Protein AF-A0AAE0VS52-F1 (afdb_monomer_lite)

Structure (mmCIF, N/CA/C/O backbone):
data_AF-A0AAE0VS52-F1
#
_entry.id   AF-A0AAE0VS52-F1
#
loop_
_atom_site.group_PDB
_atom_site.id
_atom_site.type_symbol
_atom_site.label_atom_id
_atom_site.label_alt_id
_atom_site.label_comp_id
_atom_site.label_asym_id
_atom_site.label_entity_id
_atom_site.label_seq_id
_atom_site.pdbx_PDB_ins_code
_atom_site.Cartn_x
_atom_site.Cartn_y
_atom_site.Cartn_z
_atom_site.occupancy
_atom_site.B_iso_or_equiv
_atom_site.auth_seq_id
_atom_site.auth_comp_id
_atom_site.auth_asym_id
_atom_site.auth_atom_id
_atom_site.pdbx_PDB_model_num
ATOM 1 N N . MET A 1 1 ? 17.403 9.123 -10.911 1.00 61.28 1 MET A N 1
ATOM 2 C CA . MET A 1 1 ? 16.990 9.082 -12.331 1.00 61.28 1 MET A CA 1
ATOM 3 C C . MET A 1 1 ? 15.484 9.006 -12.323 1.00 61.28 1 MET A C 1
ATOM 5 O O . MET A 1 1 ? 14.969 8.174 -11.584 1.00 61.28 1 MET A O 1
ATOM 9 N N . ASP A 1 2 ? 14.822 9.859 -13.100 1.00 77.62 2 ASP A N 1
ATOM 10 C CA . ASP A 1 2 ? 13.367 10.004 -13.049 1.00 77.62 2 ASP A CA 1
ATOM 11 C C . ASP A 1 2 ? 12.767 9.416 -14.317 1.00 77.62 2 ASP A C 1
ATOM 13 O O . ASP A 1 2 ? 13.108 9.838 -15.426 1.00 77.62 2 ASP A O 1
ATOM 17 N N . THR A 1 3 ? 11.872 8.446 -14.164 1.00 85.81 3 THR A N 1
ATOM 18 C CA . THR A 1 3 ? 11.283 7.728 -15.301 1.00 85.81 3 THR A CA 1
ATOM 19 C C . THR A 1 3 ? 9.762 7.852 -15.281 1.00 85.81 3 THR A C 1
ATOM 21 O O . THR A 1 3 ? 9.131 7.729 -14.231 1.00 85.81 3 THR A O 1
ATOM 24 N N . LYS A 1 4 ? 9.147 8.126 -16.438 1.00 89.38 4 LYS A N 1
ATOM 25 C CA . LYS A 1 4 ? 7.696 8.345 -16.561 1.00 89.38 4 LYS A CA 1
ATOM 26 C C . LYS A 1 4 ? 7.101 7.470 -17.659 1.00 89.38 4 LYS A C 1
ATOM 28 O O . LYS A 1 4 ? 7.585 7.488 -18.786 1.00 89.38 4 LYS A O 1
ATOM 33 N N . PHE A 1 5 ? 6.010 6.781 -17.338 1.00 88.38 5 PHE A N 1
ATOM 34 C CA . PHE A 1 5 ? 5.268 5.910 -18.248 1.00 88.38 5 PHE A CA 1
ATOM 35 C C . PHE A 1 5 ? 3.807 6.343 -18.325 1.00 88.38 5 PHE A C 1
ATOM 37 O O . PHE A 1 5 ? 3.162 6.588 -17.302 1.00 88.38 5 PHE A O 1
ATOM 44 N N . THR A 1 6 ? 3.272 6.469 -19.539 1.00 91.44 6 THR A N 1
ATOM 45 C CA . THR A 1 6 ? 1.897 6.925 -19.781 1.00 91.44 6 THR A CA 1
ATOM 46 C C . THR A 1 6 ? 1.250 6.085 -20.871 1.00 91.44 6 THR A C 1
ATOM 48 O O . THR A 1 6 ? 1.833 5.937 -21.941 1.00 91.44 6 THR A O 1
ATOM 51 N N . ASN A 1 7 ? 0.051 5.558 -20.602 1.00 90.94 7 ASN A N 1
ATOM 52 C CA . ASN A 1 7 ? -0.720 4.718 -21.532 1.00 90.94 7 ASN A CA 1
ATOM 53 C C . ASN A 1 7 ? 0.056 3.481 -22.027 1.00 90.94 7 ASN A C 1
ATOM 55 O O . ASN A 1 7 ? -0.065 3.073 -23.182 1.00 90.94 7 ASN A O 1
ATOM 59 N N . VAL A 1 8 ? 0.880 2.897 -21.155 1.00 87.19 8 VAL A N 1
ATOM 60 C CA . VAL A 1 8 ? 1.628 1.672 -21.453 1.00 87.19 8 VAL A CA 1
ATOM 61 C C . VAL A 1 8 ? 0.766 0.476 -21.040 1.00 87.19 8 VAL A C 1
ATOM 63 O O . VAL A 1 8 ? 0.306 0.458 -19.904 1.00 87.19 8 VAL A O 1
ATOM 66 N N . PRO A 1 9 ? 0.531 -0.525 -21.906 1.00 81.69 9 PRO A N 1
ATOM 67 C CA . PRO A 1 9 ? -0.365 -1.639 -21.586 1.00 81.69 9 PRO A CA 1
ATOM 68 C C . PRO A 1 9 ? 0.176 -2.536 -20.464 1.00 81.69 9 PRO A C 1
ATOM 70 O O . PRO A 1 9 ? -0.589 -3.031 -19.640 1.00 81.69 9 PRO A O 1
ATOM 73 N N . PHE A 1 10 ? 1.494 -2.724 -20.437 1.00 83.12 10 PHE A N 1
ATOM 74 C CA . PHE A 1 10 ? 2.207 -3.543 -19.468 1.00 83.12 10 PHE A CA 1
ATOM 75 C C . PHE A 1 10 ? 3.602 -2.970 -19.249 1.00 83.12 10 PHE A C 1
ATOM 77 O O . PHE A 1 10 ? 4.268 -2.594 -20.217 1.00 83.12 10 PHE A O 1
ATOM 84 N N . TYR A 1 11 ? 4.078 -2.963 -18.008 1.00 80.94 11 TYR A N 1
ATOM 85 C CA . TYR A 1 11 ? 5.479 -2.674 -17.739 1.00 80.94 11 TYR A CA 1
ATOM 86 C C . TYR A 1 11 ? 6.004 -3.477 -16.545 1.00 80.94 11 TYR A C 1
ATOM 88 O O . TYR A 1 11 ? 5.305 -3.672 -15.553 1.00 80.94 11 TYR A O 1
ATOM 96 N N . GLN A 1 12 ? 7.257 -3.916 -16.640 1.00 82.00 12 GLN A N 1
ATOM 97 C CA . GLN A 1 12 ? 7.953 -4.657 -15.595 1.00 82.00 12 GLN A CA 1
ATOM 98 C C . GLN A 1 12 ? 9.314 -4.021 -15.324 1.00 82.00 12 GLN A C 1
ATOM 100 O O . GLN A 1 12 ? 10.014 -3.630 -16.259 1.00 82.00 12 GLN A O 1
ATOM 105 N N . ILE A 1 13 ? 9.700 -3.949 -14.051 1.00 76.19 13 ILE A N 1
ATOM 106 C CA . ILE A 1 13 ? 11.027 -3.487 -13.637 1.00 76.19 13 ILE A CA 1
ATOM 107 C C . ILE A 1 13 ? 11.677 -4.465 -12.653 1.00 76.19 13 ILE A C 1
ATOM 109 O O . ILE A 1 13 ? 11.036 -4.927 -11.713 1.00 76.19 13 ILE A O 1
ATOM 113 N N . ASP A 1 14 ? 12.961 -4.753 -12.877 1.00 79.44 14 ASP A N 1
ATOM 114 C CA . ASP A 1 14 ? 13.903 -5.261 -11.866 1.00 79.44 14 ASP A CA 1
ATOM 115 C C . ASP A 1 14 ? 14.859 -4.103 -11.587 1.00 79.44 14 ASP A C 1
ATOM 117 O O . ASP A 1 14 ? 15.695 -3.765 -12.434 1.00 79.44 14 ASP A O 1
ATOM 121 N N . ASN A 1 15 ? 14.669 -3.422 -10.456 1.00 70.44 15 ASN A N 1
ATOM 122 C CA . ASN A 1 15 ? 15.452 -2.241 -10.136 1.00 70.44 15 ASN A CA 1
ATOM 123 C C . ASN A 1 15 ? 16.504 -2.519 -9.061 1.00 70.44 15 ASN A C 1
ATOM 125 O O . ASN A 1 15 ? 16.200 -2.873 -7.919 1.00 70.44 15 ASN A O 1
ATOM 129 N N . ARG A 1 16 ? 17.763 -2.267 -9.427 1.00 71.31 16 ARG A N 1
ATOM 130 C CA . ARG A 1 16 ? 18.938 -2.410 -8.556 1.00 71.31 16 ARG A CA 1
ATOM 131 C C . ARG A 1 16 ? 19.642 -1.087 -8.260 1.00 71.31 16 ARG A C 1
ATOM 133 O O . ARG A 1 16 ? 20.686 -1.095 -7.616 1.00 71.31 16 ARG A O 1
ATOM 140 N N . ALA A 1 17 ? 19.095 0.034 -8.727 1.00 69.38 17 ALA A N 1
ATOM 141 C CA . ALA A 1 17 ? 19.621 1.372 -8.487 1.00 69.38 17 ALA A CA 1
ATOM 142 C C . ALA A 1 17 ? 18.543 2.286 -7.892 1.00 69.38 17 ALA A C 1
ATOM 144 O O . ALA A 1 17 ? 17.347 2.018 -8.009 1.00 69.38 17 ALA A O 1
ATOM 145 N N . ASN A 1 18 ? 18.961 3.394 -7.278 1.00 75.94 18 ASN A N 1
ATOM 146 C CA . ASN A 1 18 ? 18.006 4.366 -6.757 1.00 75.94 18 ASN A CA 1
ATOM 147 C C . ASN A 1 18 ? 17.325 5.119 -7.910 1.00 75.94 18 ASN A C 1
ATOM 149 O O . ASN A 1 18 ? 17.992 5.771 -8.722 1.00 75.94 18 ASN A O 1
ATOM 153 N N . VAL A 1 19 ? 15.998 5.028 -7.991 1.00 77.00 19 VAL A N 1
ATOM 154 C CA . VAL A 1 19 ? 15.192 5.573 -9.096 1.00 77.00 19 VAL A CA 1
ATOM 155 C C . VAL A 1 19 ? 13.893 6.149 -8.544 1.00 77.00 19 VAL A C 1
ATOM 157 O O . VAL A 1 19 ? 13.293 5.564 -7.642 1.00 77.00 19 VAL A O 1
ATOM 160 N N . GLU A 1 20 ? 13.454 7.260 -9.137 1.00 84.19 20 GLU A N 1
ATOM 161 C CA . GLU A 1 20 ? 12.086 7.754 -9.003 1.00 84.19 20 GLU A CA 1
ATOM 162 C C . GLU A 1 20 ? 11.286 7.363 -10.253 1.00 84.19 20 GLU A C 1
ATOM 164 O O . GLU A 1 20 ? 11.720 7.600 -11.387 1.00 84.19 20 GLU A O 1
ATOM 169 N N . THR A 1 21 ? 10.113 6.754 -10.072 1.00 85.94 21 THR A N 1
ATOM 170 C CA . THR A 1 21 ? 9.284 6.304 -11.199 1.00 85.94 21 THR A CA 1
ATOM 171 C C . THR A 1 21 ? 7.830 6.747 -11.073 1.00 85.94 21 THR A C 1
ATOM 173 O O . THR A 1 21 ? 7.237 6.716 -9.998 1.00 85.94 21 THR A O 1
ATOM 176 N N . LYS A 1 22 ? 7.212 7.135 -12.193 1.00 89.06 22 LYS A N 1
ATOM 177 C CA . LYS A 1 22 ? 5.787 7.481 -12.258 1.00 89.06 22 LYS A CA 1
ATOM 178 C C . LYS A 1 22 ? 5.061 6.728 -13.370 1.00 89.06 22 LYS A C 1
ATOM 180 O O . LYS A 1 22 ? 5.461 6.800 -14.531 1.00 89.06 22 LYS A O 1
ATOM 185 N N . PHE A 1 23 ? 3.936 6.110 -13.024 1.00 86.75 23 PHE A N 1
ATOM 186 C CA . PHE A 1 23 ? 3.040 5.392 -13.931 1.00 86.75 23 PHE A CA 1
ATOM 187 C C . PHE A 1 23 ? 1.677 6.076 -14.001 1.00 86.75 23 PHE A C 1
ATOM 189 O O . PHE A 1 23 ? 1.101 6.465 -12.983 1.00 86.75 23 PHE A O 1
ATOM 196 N N . THR A 1 24 ? 1.148 6.247 -15.210 1.00 91.12 24 THR A N 1
ATOM 197 C CA . THR A 1 24 ? -0.186 6.813 -15.443 1.00 91.12 24 THR A CA 1
ATOM 198 C C . THR A 1 24 ? -0.917 6.011 -16.513 1.00 91.12 24 THR A C 1
ATOM 200 O O . THR A 1 24 ? -0.407 5.864 -17.623 1.00 91.12 24 THR A O 1
ATOM 203 N N . ASN A 1 25 ? -2.113 5.515 -16.186 1.00 88.75 25 ASN A N 1
ATOM 204 C CA . ASN A 1 25 ? -2.939 4.682 -17.070 1.00 88.75 25 ASN A CA 1
ATOM 205 C C . ASN A 1 25 ? -2.180 3.448 -17.588 1.00 88.75 25 ASN A C 1
ATOM 207 O O . ASN A 1 25 ? -2.077 3.224 -18.794 1.00 88.75 25 ASN A O 1
ATOM 211 N N . VAL A 1 26 ? -1.603 2.681 -16.666 1.00 85.25 26 VAL A N 1
ATOM 212 C CA . VAL A 1 26 ? -0.900 1.433 -16.974 1.00 85.25 26 VAL A CA 1
ATOM 213 C C . VAL A 1 26 ? -1.762 0.285 -16.446 1.00 85.25 26 VAL A C 1
ATOM 215 O O . VAL A 1 26 ? -1.870 0.143 -15.236 1.00 85.25 26 VAL A O 1
ATOM 218 N N . PRO A 1 27 ? -2.464 -0.486 -17.296 1.00 81.06 27 PRO A N 1
ATOM 219 C CA . PRO A 1 27 ? -3.395 -1.525 -16.851 1.00 81.06 27 PRO A CA 1
ATOM 220 C C . PRO A 1 27 ? -2.768 -2.557 -15.909 1.00 81.06 27 PRO A C 1
ATOM 222 O O . PRO A 1 27 ? -3.391 -2.966 -14.930 1.00 81.06 27 PRO A O 1
ATOM 225 N N . PHE A 1 28 ? -1.530 -2.947 -16.209 1.00 79.62 28 PHE A N 1
ATOM 226 C CA . PHE A 1 28 ? -0.780 -3.933 -15.451 1.00 79.62 28 PHE A CA 1
ATOM 227 C C . PHE A 1 28 ? 0.661 -3.478 -15.267 1.00 79.62 28 PHE A C 1
ATOM 229 O O . PHE A 1 28 ? 1.324 -3.09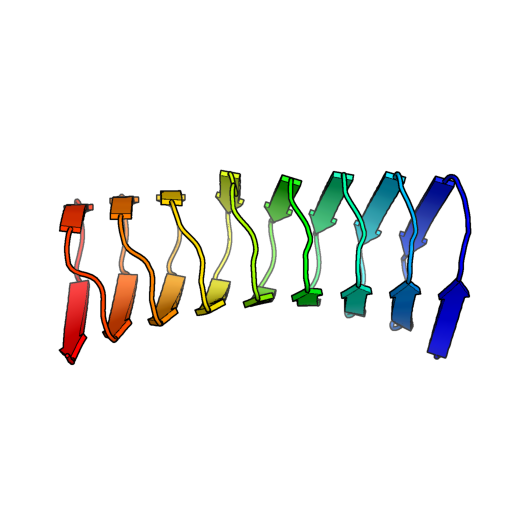1 -16.235 1.00 79.62 28 PHE A O 1
ATOM 236 N N . TYR A 1 29 ? 1.177 -3.608 -14.050 1.00 76.44 29 TYR A N 1
ATOM 237 C CA . TYR A 1 29 ? 2.578 -3.342 -13.788 1.00 76.44 29 TYR A CA 1
ATOM 238 C C . TYR A 1 29 ? 3.165 -4.233 -12.685 1.00 76.44 29 TYR A C 1
ATOM 240 O O . TYR A 1 29 ? 2.467 -4.585 -11.745 1.00 76.44 29 TYR A O 1
ATOM 248 N N . GLN A 1 30 ? 4.450 -4.593 -12.795 1.00 80.69 30 GLN A N 1
ATOM 249 C CA . GLN A 1 30 ? 5.153 -5.423 -11.809 1.00 80.69 30 GLN A CA 1
ATOM 250 C C . GLN A 1 30 ? 6.534 -4.862 -11.439 1.00 80.69 30 GLN A C 1
ATOM 252 O O . GLN A 1 30 ? 7.314 -4.476 -12.315 1.00 80.69 30 GLN A O 1
ATOM 257 N N . ILE A 1 31 ? 6.861 -4.898 -10.144 1.00 74.62 31 ILE A N 1
ATOM 258 C CA . ILE A 1 31 ? 8.175 -4.529 -9.594 1.00 74.62 31 ILE A CA 1
ATOM 259 C C . ILE A 1 31 ? 8.838 -5.688 -8.847 1.00 74.62 31 ILE A C 1
ATOM 261 O O . ILE A 1 31 ? 8.197 -6.314 -8.006 1.00 74.62 31 ILE A O 1
ATOM 265 N N . ASP A 1 32 ? 10.152 -5.832 -9.044 1.00 79.44 32 ASP A N 1
ATOM 266 C CA . ASP A 1 32 ? 11.113 -6.314 -8.034 1.00 79.44 32 ASP A CA 1
ATOM 267 C C . ASP A 1 32 ? 12.099 -5.168 -7.700 1.00 79.44 32 ASP A C 1
ATOM 269 O O . ASP A 1 32 ? 12.791 -4.656 -8.590 1.00 79.44 32 ASP A O 1
ATOM 273 N N . ILE A 1 33 ? 12.132 -4.713 -6.440 1.00 70.81 33 ILE A N 1
ATOM 274 C CA . ILE A 1 33 ? 13.044 -3.659 -5.957 1.00 70.81 33 ILE A CA 1
ATOM 275 C C . ILE A 1 33 ? 14.088 -4.227 -5.004 1.00 70.81 33 ILE A C 1
ATOM 277 O O . ILE A 1 33 ? 13.776 -4.817 -3.966 1.00 70.81 33 ILE A O 1
ATOM 281 N N . ARG A 1 34 ? 15.356 -3.906 -5.291 1.00 74.00 34 ARG A N 1
ATOM 282 C CA . ARG A 1 34 ? 16.513 -4.251 -4.447 1.00 74.00 34 ARG A CA 1
ATOM 283 C C . ARG A 1 34 ? 17.373 -3.048 -4.039 1.00 74.00 34 ARG A C 1
ATOM 285 O O . ARG A 1 34 ? 18.441 -3.241 -3.467 1.00 74.00 34 ARG A O 1
ATOM 292 N N . ALA A 1 35 ? 16.924 -1.828 -4.327 1.00 71.12 35 ALA A N 1
ATOM 293 C CA . ALA A 1 35 ? 17.576 -0.564 -3.966 1.00 71.12 35 ALA A CA 1
ATOM 294 C C . ALA A 1 35 ? 16.544 0.463 -3.466 1.00 71.12 35 ALA A C 1
ATOM 296 O O . ALA A 1 35 ? 15.346 0.216 -3.559 1.00 71.12 35 ALA A O 1
ATOM 297 N N . ASN A 1 36 ? 16.977 1.610 -2.935 1.00 76.25 36 ASN A N 1
ATOM 298 C CA . ASN A 1 36 ? 16.025 2.590 -2.408 1.00 76.25 36 ASN A CA 1
ATOM 299 C C . ASN A 1 36 ? 15.267 3.277 -3.545 1.00 76.25 36 ASN A C 1
ATOM 301 O O . ASN A 1 36 ? 15.894 3.804 -4.462 1.00 76.25 36 ASN A O 1
ATOM 305 N N . THR A 1 37 ? 13.938 3.298 -3.510 1.00 76.81 37 THR A N 1
ATOM 306 C CA . THR A 1 37 ? 13.147 3.801 -4.648 1.00 76.81 37 THR A CA 1
ATOM 307 C C . THR A 1 37 ? 11.899 4.551 -4.224 1.00 76.81 37 THR A C 1
ATOM 309 O O . THR A 1 37 ? 11.281 4.219 -3.216 1.00 76.81 37 THR A O 1
ATOM 312 N N . ASP A 1 38 ? 11.506 5.506 -5.067 1.00 85.31 38 ASP A N 1
ATOM 313 C CA . ASP A 1 38 ? 10.270 6.265 -4.913 1.00 85.31 38 ASP A CA 1
ATOM 314 C C . ASP A 1 38 ? 9.373 6.014 -6.127 1.00 85.31 38 ASP A C 1
ATOM 316 O O . ASP A 1 38 ? 9.799 6.188 -7.273 1.00 85.31 38 ASP A O 1
ATOM 320 N N . THR A 1 39 ? 8.130 5.575 -5.916 1.00 84.94 39 THR A N 1
ATOM 321 C CA . THR A 1 39 ? 7.230 5.234 -7.031 1.00 84.94 39 THR A CA 1
ATOM 322 C C . THR A 1 39 ? 5.820 5.796 -6.870 1.00 84.94 39 THR A C 1
ATOM 324 O O . THR A 1 39 ? 5.213 5.724 -5.807 1.00 84.94 39 THR A O 1
ATOM 327 N N . ASN A 1 40 ? 5.262 6.3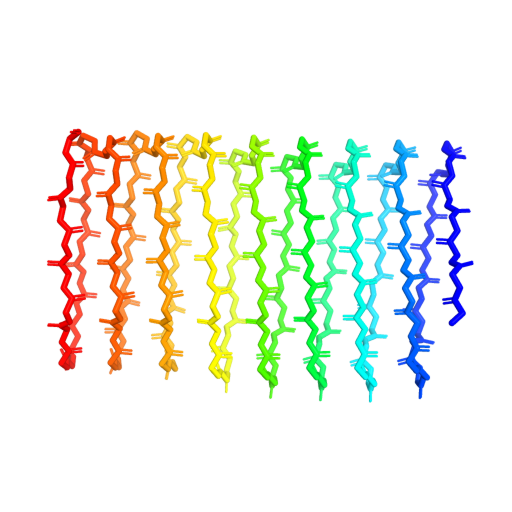38 -7.956 1.00 88.56 40 ASN A N 1
ATOM 328 C CA . ASN A 1 40 ? 3.913 6.903 -7.998 1.00 88.56 40 ASN A CA 1
ATOM 329 C C . ASN A 1 40 ? 3.045 6.218 -9.069 1.00 88.56 40 ASN A C 1
ATOM 331 O O . ASN A 1 40 ? 3.386 6.246 -10.253 1.00 88.56 40 ASN A O 1
ATOM 335 N N . PHE A 1 41 ? 1.879 5.699 -8.683 1.00 86.12 41 PHE A N 1
ATOM 336 C CA . PHE A 1 41 ? 0.902 5.044 -9.560 1.00 86.12 41 PHE A CA 1
ATOM 337 C C . PHE A 1 41 ? -0.410 5.823 -9.628 1.00 86.12 41 PHE A C 1
ATOM 339 O O . PHE A 1 41 ? -1.010 6.135 -8.599 1.00 86.12 41 PHE A O 1
ATOM 346 N N . ILE A 1 42 ? -0.881 6.108 -10.843 1.00 89.81 42 ILE A N 1
ATOM 347 C CA . ILE A 1 42 ? -2.146 6.809 -11.094 1.00 89.81 42 ILE A CA 1
ATOM 348 C C . ILE A 1 42 ? -2.969 6.022 -12.114 1.00 89.81 42 ILE A C 1
ATOM 350 O O . ILE A 1 42 ? -2.525 5.839 -13.250 1.00 89.81 42 ILE A O 1
ATOM 354 N N . ASN A 1 43 ? -4.176 5.598 -11.727 1.00 87.12 43 ASN A N 1
ATOM 355 C CA . ASN A 1 43 ? -5.078 4.795 -12.564 1.00 87.12 43 ASN A CA 1
ATOM 356 C C . ASN A 1 43 ? -4.395 3.515 -13.083 1.00 87.12 43 ASN A C 1
ATOM 358 O O . ASN A 1 43 ? -4.325 3.273 -14.290 1.00 87.12 43 ASN A O 1
ATOM 362 N N . VAL A 1 44 ? -3.830 2.730 -12.167 1.00 81.88 44 VAL A N 1
ATOM 363 C CA . VAL A 1 44 ? -3.089 1.498 -12.478 1.00 81.88 44 VAL A CA 1
ATOM 364 C C . VAL A 1 44 ? -3.835 0.335 -11.816 1.00 81.88 44 VAL A C 1
ATOM 366 O O . VAL A 1 44 ? -3.699 0.156 -10.613 1.00 81.88 44 VAL A O 1
ATOM 369 N N . PRO A 1 45 ? -4.702 -0.389 -12.545 1.00 77.81 45 PRO A N 1
ATOM 370 C CA . PRO A 1 45 ? -5.636 -1.366 -11.997 1.00 77.81 45 PRO A CA 1
ATOM 371 C C . PRO A 1 45 ? -5.033 -2.506 -11.187 1.00 77.81 45 PRO A C 1
ATOM 373 O O . PRO A 1 45 ? -5.645 -2.916 -10.203 1.00 77.81 45 PRO A O 1
ATOM 376 N N . PHE A 1 46 ? -3.886 -3.033 -11.614 1.00 75.50 46 PHE A N 1
ATOM 377 C CA . PHE A 1 46 ? -3.307 -4.233 -11.026 1.00 75.50 46 PHE A CA 1
ATOM 378 C C . PHE A 1 46 ? -1.789 -4.127 -10.915 1.00 75.50 46 PHE A C 1
ATOM 380 O O . PHE A 1 46 ? -1.105 -3.897 -11.913 1.00 75.50 46 PHE A O 1
ATOM 387 N N . ASN A 1 47 ? -1.287 -4.327 -9.694 1.00 70.94 47 ASN A N 1
ATOM 388 C CA . ASN A 1 47 ? 0.117 -4.133 -9.344 1.00 70.94 47 ASN A CA 1
ATOM 389 C C . ASN A 1 47 ? 0.598 -5.164 -8.306 1.00 70.94 47 ASN A C 1
ATOM 391 O O . ASN A 1 47 ? 0.225 -5.074 -7.140 1.00 70.94 47 ASN A O 1
ATOM 395 N N . PRO A 1 48 ? 1.419 -6.147 -8.684 1.00 76.00 48 PRO A N 1
ATOM 396 C CA . PRO A 1 48 ? 2.248 -6.876 -7.728 1.00 76.00 48 PRO A CA 1
ATOM 397 C C . PRO A 1 48 ? 3.611 -6.190 -7.546 1.00 76.00 48 PRO A C 1
ATOM 399 O O . PRO A 1 48 ? 4.295 -5.882 -8.527 1.00 76.00 48 PRO A O 1
ATOM 402 N N . ILE A 1 49 ? 4.025 -5.971 -6.296 1.00 74.38 49 ILE A N 1
ATOM 403 C CA . ILE A 1 49 ? 5.331 -5.383 -5.954 1.00 74.38 49 ILE A CA 1
ATOM 404 C C . ILE A 1 49 ? 6.037 -6.265 -4.903 1.00 74.38 49 ILE A C 1
ATOM 406 O O . ILE A 1 49 ? 5.484 -6.509 -3.832 1.00 74.38 49 ILE A O 1
ATOM 410 N N . ASP A 1 50 ? 7.257 -6.729 -5.214 1.00 77.31 50 ASP A N 1
ATOM 411 C CA . ASP A 1 50 ? 8.198 -7.382 -4.277 1.00 77.31 50 ASP A CA 1
ATOM 412 C C . ASP A 1 50 ? 9.300 -6.377 -3.892 1.00 77.31 50 ASP A C 1
ATOM 414 O O . ASP A 1 50 ? 9.957 -5.794 -4.765 1.00 77.31 50 ASP A O 1
ATOM 418 N N . ILE A 1 51 ? 9.482 -6.146 -2.588 1.00 69.81 51 ILE A N 1
ATOM 419 C CA . ILE A 1 51 ? 10.399 -5.135 -2.047 1.00 69.81 51 ILE A CA 1
ATOM 420 C C . ILE A 1 51 ? 11.404 -5.768 -1.078 1.00 69.81 51 ILE A C 1
ATOM 422 O O . ILE A 1 51 ? 11.047 -6.370 -0.060 1.00 69.81 51 ILE A O 1
ATOM 426 N N . ARG A 1 52 ? 12.698 -5.542 -1.348 1.00 72.75 52 ARG A N 1
ATOM 427 C CA . ARG A 1 52 ? 13.821 -5.990 -0.498 1.00 72.75 52 ARG A CA 1
ATOM 428 C C . ARG A 1 52 ? 14.730 -4.860 0.001 1.00 72.75 52 ARG A C 1
ATOM 430 O O . ARG A 1 52 ? 15.749 -5.143 0.626 1.00 72.75 52 ARG A O 1
ATOM 437 N N . ALA A 1 53 ? 14.383 -3.603 -0.271 1.00 72.81 53 ALA A N 1
ATOM 438 C CA . ALA A 1 53 ? 15.094 -2.394 0.162 1.00 72.81 53 ALA A CA 1
ATOM 439 C C . ALA A 1 53 ? 14.094 -1.291 0.558 1.00 72.81 53 ALA A C 1
ATOM 441 O O . ALA A 1 53 ? 12.891 -1.511 0.474 1.00 72.81 53 ALA A O 1
ATOM 442 N N . ASN A 1 54 ? 14.551 -0.117 1.010 1.00 76.75 54 ASN A N 1
ATOM 443 C CA . ASN A 1 54 ? 13.605 0.908 1.460 1.00 76.75 54 ASN A CA 1
ATOM 444 C C . ASN A 1 54 ? 12.815 1.506 0.285 1.00 76.75 54 ASN A C 1
ATOM 446 O O . ASN A 1 54 ? 13.377 1.743 -0.783 1.00 76.75 54 ASN A O 1
ATOM 450 N N . MET A 1 55 ? 11.529 1.797 0.475 1.00 78.75 55 MET A N 1
ATOM 451 C CA . MET A 1 55 ? 10.683 2.333 -0.600 1.00 78.75 55 MET A CA 1
ATOM 452 C C . MET A 1 55 ? 9.668 3.361 -0.079 1.00 78.75 55 MET A C 1
ATOM 454 O O . MET A 1 55 ? 9.051 3.108 0.954 1.00 78.75 55 MET A O 1
ATOM 458 N N . ASP A 1 56 ? 9.450 4.473 -0.798 1.00 85.44 56 ASP A N 1
ATOM 459 C CA . ASP A 1 56 ? 8.229 5.299 -0.677 1.00 85.44 56 ASP A CA 1
ATOM 460 C C . ASP A 1 56 ? 7.342 5.065 -1.905 1.00 85.44 56 ASP A C 1
ATOM 462 O O . ASP A 1 56 ? 7.768 5.206 -3.054 1.00 85.44 56 ASP A O 1
ATOM 466 N N . THR A 1 57 ? 6.083 4.699 -1.677 1.00 83.94 57 THR A N 1
ATOM 467 C CA . THR A 1 57 ? 5.134 4.448 -2.767 1.00 83.94 57 THR A CA 1
ATOM 468 C C . THR A 1 57 ? 3.834 5.210 -2.586 1.00 83.94 57 THR A C 1
ATOM 470 O O . THR A 1 57 ? 3.265 5.255 -1.495 1.00 83.94 57 THR A O 1
ATOM 473 N N . LYS A 1 58 ? 3.303 5.773 -3.675 1.00 88.88 58 LYS A N 1
ATOM 474 C CA . LYS A 1 58 ? 1.983 6.418 -3.685 1.00 88.88 58 LYS A CA 1
ATOM 475 C C . LYS A 1 58 ? 1.081 5.807 -4.745 1.00 88.88 58 LYS A C 1
ATOM 477 O O . LYS A 1 58 ? 1.467 5.696 -5.907 1.00 88.88 58 LYS A O 1
ATOM 482 N N . PHE A 1 59 ? -0.148 5.493 -4.355 1.00 86.12 59 PHE A N 1
ATOM 483 C CA . PHE A 1 59 ? -1.182 4.934 -5.219 1.00 86.12 59 PHE A CA 1
ATOM 484 C C . PHE A 1 59 ? -2.422 5.825 -5.224 1.00 86.12 59 PHE A C 1
ATOM 486 O O . PHE A 1 59 ? -2.975 6.138 -4.167 1.00 86.12 59 PHE A O 1
ATOM 493 N N . THR A 1 60 ? -2.893 6.171 -6.421 1.00 90.00 60 THR A N 1
ATOM 494 C CA . THR A 1 60 ? -4.118 6.947 -6.636 1.00 90.00 60 THR A CA 1
ATOM 495 C C . THR A 1 60 ? -5.015 6.240 -7.645 1.00 90.00 60 THR A C 1
ATOM 497 O O . THR A 1 60 ? -4.605 6.020 -8.788 1.00 90.00 60 THR A O 1
ATOM 500 N N . ASN A 1 61 ? -6.252 5.929 -7.243 1.00 88.19 61 ASN A N 1
ATOM 501 C CA . ASN A 1 61 ? -7.243 5.213 -8.061 1.00 88.19 61 ASN A CA 1
ATOM 502 C C . ASN A 1 61 ? -6.722 3.851 -8.558 1.00 88.19 61 ASN A C 1
ATOM 504 O O . ASN A 1 61 ? -6.759 3.538 -9.750 1.00 88.19 61 ASN A O 1
ATOM 508 N N . VAL A 1 62 ? -6.184 3.061 -7.635 1.00 81.56 62 VAL A N 1
ATOM 509 C CA . VAL A 1 62 ? -5.630 1.730 -7.903 1.00 81.56 62 VAL A CA 1
ATOM 510 C C . VAL A 1 62 ? -6.579 0.706 -7.281 1.00 81.56 62 VAL A C 1
ATOM 512 O O . VAL A 1 62 ? -6.581 0.574 -6.065 1.00 81.56 62 VAL A O 1
ATOM 515 N N . PRO A 1 63 ? -7.459 0.053 -8.063 1.00 76.19 63 PRO A N 1
ATOM 516 C CA . PRO A 1 63 ? -8.468 -0.861 -7.536 1.00 76.19 63 PRO A CA 1
ATOM 517 C C . PRO A 1 63 ? -7.893 -2.073 -6.803 1.00 76.19 63 PRO A C 1
ATOM 519 O O . PRO A 1 63 ? -8.481 -2.506 -5.814 1.00 76.19 63 PRO A O 1
ATOM 522 N N . PHE A 1 64 ? -6.770 -2.610 -7.282 1.00 73.12 64 PHE A N 1
ATOM 523 C CA . PHE A 1 64 ? -6.142 -3.790 -6.708 1.00 73.12 64 PHE A CA 1
ATOM 524 C C . PHE A 1 64 ? -4.621 -3.643 -6.655 1.00 73.12 64 PHE A C 1
ATOM 526 O O . PHE A 1 64 ? -3.974 -3.236 -7.624 1.00 73.12 64 PHE A O 1
ATOM 533 N N . TYR A 1 65 ? -4.042 -4.025 -5.522 1.00 70.25 65 TYR A N 1
ATOM 534 C CA . TYR A 1 65 ? -2.608 -3.981 -5.291 1.00 70.25 65 TYR A CA 1
ATOM 535 C C . TYR A 1 65 ? -2.188 -5.032 -4.259 1.00 70.25 65 TYR A C 1
ATOM 537 O O . TYR A 1 65 ? -2.959 -5.319 -3.350 1.00 70.25 65 TYR A O 1
ATOM 545 N N . GLN A 1 66 ? -0.981 -5.585 -4.387 1.00 73.62 66 GLN A N 1
ATOM 546 C CA . GLN A 1 66 ? -0.399 -6.519 -3.423 1.00 73.62 66 GLN A CA 1
ATOM 547 C C . GLN A 1 66 ? 1.083 -6.191 -3.189 1.00 73.62 66 GLN A C 1
ATOM 549 O O . GLN A 1 66 ? 1.835 -6.052 -4.159 1.00 73.62 66 GLN A O 1
ATOM 554 N N . ILE A 1 67 ? 1.499 -6.129 -1.915 1.00 71.62 67 ILE A N 1
ATOM 555 C CA . ILE A 1 67 ? 2.922 -6.056 -1.517 1.00 71.62 67 ILE A CA 1
ATOM 556 C C . ILE A 1 67 ? 3.346 -7.348 -0.837 1.00 71.62 67 ILE A C 1
ATOM 558 O O . ILE A 1 67 ? 2.652 -7.807 0.070 1.00 71.62 67 ILE A O 1
ATOM 562 N N . ASP A 1 68 ? 4.518 -7.850 -1.219 1.00 73.06 68 ASP A N 1
ATOM 563 C CA . ASP A 1 68 ? 5.379 -8.657 -0.348 1.00 73.06 68 ASP A CA 1
ATOM 564 C C . ASP A 1 68 ? 6.619 -7.816 -0.006 1.00 73.06 68 ASP A C 1
ATOM 566 O O . ASP A 1 68 ? 7.356 -7.388 -0.899 1.00 73.06 68 ASP A O 1
ATOM 570 N N . ASN A 1 69 ? 6.814 -7.503 1.277 1.00 66.94 69 ASN A N 1
ATOM 571 C CA . ASN A 1 69 ? 7.881 -6.602 1.707 1.00 66.94 69 ASN A CA 1
ATOM 572 C C . ASN A 1 69 ? 8.722 -7.163 2.861 1.00 66.94 69 ASN A C 1
ATOM 574 O O . ASN A 1 69 ? 8.208 -7.615 3.890 1.00 66.94 69 ASN A O 1
ATOM 578 N N . ARG A 1 70 ? 10.048 -7.048 2.710 1.00 67.69 70 ARG A N 1
ATOM 579 C CA . ARG A 1 70 ? 11.063 -7.465 3.693 1.00 67.69 70 ARG A CA 1
ATOM 580 C C . ARG A 1 70 ? 11.976 -6.328 4.181 1.00 67.69 70 ARG A C 1
ATOM 582 O O . ARG A 1 70 ? 12.976 -6.614 4.836 1.00 67.69 70 ARG A O 1
ATOM 589 N N . ALA A 1 71 ? 11.662 -5.068 3.877 1.00 70.94 71 ALA A N 1
ATOM 590 C CA . ALA A 1 71 ? 12.432 -3.878 4.263 1.00 70.94 71 ALA A CA 1
ATOM 591 C C . ALA A 1 71 ? 11.530 -2.723 4.760 1.00 70.94 71 ALA A C 1
ATOM 593 O O . ALA A 1 71 ? 10.310 -2.866 4.817 1.00 70.94 71 ALA A O 1
ATOM 594 N N . ASN A 1 72 ? 12.109 -1.580 5.156 1.00 75.62 72 ASN A N 1
ATOM 595 C CA . ASN A 1 72 ? 11.314 -0.453 5.659 1.00 75.62 72 ASN A CA 1
ATOM 596 C C . ASN A 1 72 ? 10.584 0.257 4.515 1.00 75.62 72 ASN A C 1
ATOM 598 O O . ASN A 1 72 ? 11.226 0.729 3.578 1.00 75.62 72 ASN A O 1
ATOM 602 N N . VAL A 1 73 ? 9.263 0.388 4.603 1.00 76.69 73 VAL A N 1
ATOM 603 C CA . VAL A 1 73 ? 8.460 0.980 3.521 1.00 76.69 73 VAL A CA 1
ATOM 604 C C . VAL A 1 73 ? 7.525 2.060 4.051 1.00 76.69 73 VAL A C 1
ATOM 606 O O . VAL A 1 73 ? 6.829 1.846 5.042 1.00 76.69 73 VAL A O 1
ATOM 609 N N . GLU A 1 74 ? 7.483 3.206 3.365 1.00 84.38 74 GLU A N 1
ATOM 610 C CA . GLU A 1 74 ? 6.387 4.167 3.485 1.00 84.38 74 GLU A CA 1
ATOM 611 C C . GLU A 1 74 ? 5.423 3.966 2.309 1.00 84.38 74 GLU A C 1
ATOM 613 O O . GLU A 1 74 ? 5.827 3.821 1.154 1.00 84.38 74 GLU A O 1
ATOM 618 N N . THR A 1 75 ? 4.118 3.928 2.570 1.00 83.44 75 THR A N 1
ATOM 619 C CA . THR A 1 75 ? 3.129 3.847 1.489 1.00 83.44 75 THR A CA 1
ATOM 620 C C . THR A 1 75 ? 1.918 4.736 1.732 1.00 83.44 75 THR A C 1
ATOM 622 O O . THR A 1 75 ? 1.407 4.858 2.846 1.00 83.44 75 THR A O 1
ATOM 625 N N . LYS A 1 76 ? 1.436 5.376 0.663 1.00 88.50 76 LYS A N 1
ATOM 626 C CA . LYS A 1 76 ? 0.244 6.230 0.671 1.00 88.50 76 LYS A CA 1
ATOM 627 C C . LYS A 1 76 ? -0.774 5.741 -0.355 1.00 88.50 76 LYS A C 1
ATOM 629 O O . LYS A 1 76 ? -0.456 5.611 -1.534 1.00 88.50 76 LYS A O 1
ATOM 634 N N . PHE A 1 77 ? -2.014 5.564 0.079 1.00 85.62 77 PHE A N 1
ATOM 635 C CA . PHE A 1 77 ? -3.131 5.119 -0.751 1.00 85.62 77 PHE A CA 1
ATOM 636 C C . PHE A 1 77 ? -4.250 6.153 -0.771 1.00 85.62 77 PHE A C 1
ATOM 638 O O . PHE A 1 77 ? -4.680 6.633 0.278 1.00 85.62 77 PHE A O 1
ATOM 645 N N . THR A 1 78 ? -4.747 6.468 -1.966 1.00 89.56 78 THR A N 1
ATOM 646 C CA . THR A 1 78 ? -5.900 7.348 -2.185 1.00 89.56 78 THR A CA 1
ATOM 647 C C . THR A 1 78 ? -6.882 6.689 -3.149 1.00 89.56 78 THR A C 1
ATOM 649 O O . THR A 1 78 ? -6.513 6.367 -4.280 1.00 89.56 78 THR A O 1
ATOM 652 N N . ASN A 1 79 ? -8.137 6.520 -2.721 1.00 87.81 79 ASN A N 1
ATOM 653 C CA . ASN A 1 79 ? -9.205 5.885 -3.508 1.00 87.81 79 ASN A CA 1
ATOM 654 C C . ASN A 1 79 ? -8.841 4.457 -3.961 1.00 87.81 79 ASN A C 1
ATOM 656 O O . ASN A 1 79 ? -8.927 4.119 -5.144 1.00 87.81 79 ASN A O 1
ATOM 660 N N . VAL A 1 80 ? -8.391 3.631 -3.015 1.00 79.62 80 VAL A N 1
ATOM 661 C CA . VAL A 1 80 ? -8.028 2.225 -3.244 1.00 79.62 80 VAL A CA 1
ATOM 662 C C . VAL A 1 80 ? -9.058 1.339 -2.531 1.00 79.62 80 VAL A C 1
ATOM 664 O O . VAL A 1 80 ? -9.110 1.361 -1.309 1.00 79.62 80 VAL A O 1
ATOM 667 N N . PRO A 1 81 ? -9.939 0.628 -3.256 1.00 72.25 81 PRO A N 1
ATOM 668 C CA . PRO A 1 81 ? -11.054 -0.128 -2.692 1.00 72.25 81 PRO A CA 1
ATOM 669 C C . PRO A 1 81 ? -10.665 -1.448 -2.028 1.00 72.25 81 PRO A C 1
ATOM 671 O O . PRO A 1 81 ? -11.371 -1.867 -1.114 1.00 72.25 81 PRO A O 1
ATOM 674 N N . PHE A 1 82 ? -9.591 -2.105 -2.468 1.00 68.38 82 PHE A N 1
ATOM 675 C CA . PHE A 1 82 ? -9.172 -3.387 -1.910 1.00 68.38 82 PHE A CA 1
ATOM 676 C C . PHE A 1 82 ? -7.653 -3.502 -1.840 1.00 68.38 82 PHE A C 1
ATOM 678 O O . PHE A 1 82 ? -6.954 -3.149 -2.793 1.00 68.38 82 PHE A O 1
ATOM 685 N N . TYR A 1 83 ? -7.155 -4.011 -0.711 1.00 67.38 83 TYR A N 1
ATOM 686 C CA . TYR A 1 83 ? -5.724 -4.091 -0.468 1.00 67.38 83 TYR A CA 1
ATOM 687 C C . TYR A 1 83 ? -5.328 -5.180 0.544 1.00 67.38 83 TYR A C 1
ATOM 689 O O . TYR A 1 83 ? -5.547 -5.005 1.742 1.00 67.38 83 TYR A O 1
ATOM 697 N N . PRO A 1 84 ? -4.730 -6.286 0.072 1.00 65.19 84 PRO A N 1
ATOM 698 C CA . PRO A 1 84 ? -3.996 -7.236 0.899 1.00 65.19 84 PRO A CA 1
ATOM 699 C C . PRO A 1 84 ? -2.500 -6.879 0.988 1.00 65.19 84 PRO A C 1
ATOM 701 O O . PRO A 1 84 ? -1.849 -6.623 -0.029 1.00 65.19 84 PRO A O 1
ATOM 704 N N . ILE A 1 85 ? -1.937 -6.934 2.198 1.00 65.19 85 ILE A N 1
ATOM 705 C CA . ILE A 1 85 ? -0.491 -6.804 2.452 1.00 65.19 85 ILE A CA 1
ATOM 706 C C . ILE A 1 85 ? 0.020 -8.021 3.212 1.00 65.19 85 ILE A C 1
ATOM 708 O O . ILE A 1 85 ? -0.627 -8.444 4.167 1.00 65.19 85 ILE A O 1
ATOM 712 N N . ASP A 1 86 ? 1.199 -8.517 2.835 1.00 67.00 86 ASP A N 1
ATOM 713 C CA . ASP A 1 86 ? 2.032 -9.383 3.678 1.00 67.00 86 ASP A CA 1
ATOM 714 C C . ASP A 1 86 ? 3.357 -8.648 3.945 1.00 67.00 86 ASP A C 1
ATOM 716 O O . ASP A 1 86 ? 4.079 -8.275 3.015 1.00 67.00 86 ASP A O 1
ATOM 720 N N . ILE A 1 87 ? 3.656 -8.366 5.217 1.00 62.59 87 ILE A N 1
ATOM 721 C CA . ILE A 1 87 ? 4.803 -7.538 5.615 1.00 62.59 87 ILE A CA 1
ATOM 722 C C . ILE A 1 87 ? 5.643 -8.272 6.659 1.00 62.59 87 ILE A C 1
ATOM 724 O O . ILE A 1 87 ? 5.130 -8.784 7.657 1.00 62.59 87 ILE A O 1
ATOM 728 N N . ARG A 1 88 ? 6.967 -8.252 6.458 1.00 65.19 88 ARG A N 1
ATOM 729 C CA . ARG A 1 88 ? 7.969 -8.849 7.359 1.00 65.19 88 ARG A CA 1
ATOM 730 C C . ARG A 1 88 ? 9.029 -7.860 7.875 1.00 65.19 88 ARG A C 1
ATOM 732 O O . ARG A 1 88 ? 10.046 -8.297 8.410 1.00 65.19 88 ARG A O 1
ATOM 739 N N . ALA A 1 89 ? 8.803 -6.550 7.750 1.00 68.19 89 ALA A N 1
ATOM 740 C CA . ALA A 1 89 ? 9.641 -5.465 8.285 1.00 68.19 89 ALA A CA 1
ATOM 741 C C . ALA A 1 89 ? 8.806 -4.231 8.715 1.00 68.19 89 ALA A C 1
ATOM 743 O O . ALA A 1 89 ? 7.587 -4.243 8.577 1.00 68.19 89 ALA A O 1
ATOM 744 N N . ASN A 1 90 ? 9.433 -3.172 9.248 1.00 74.12 90 ASN A N 1
ATOM 745 C CA . ASN A 1 90 ? 8.694 -1.983 9.702 1.00 74.12 90 ASN A CA 1
ATOM 746 C C . ASN A 1 90 ? 7.993 -1.270 8.535 1.00 74.12 90 ASN A C 1
ATOM 748 O O . ASN A 1 90 ? 8.586 -1.093 7.468 1.00 74.12 90 ASN A O 1
ATOM 752 N N . MET A 1 91 ? 6.759 -0.811 8.745 1.00 76.06 91 MET A N 1
ATOM 753 C CA . MET A 1 91 ? 6.003 -0.112 7.704 1.00 76.06 91 MET A CA 1
ATOM 754 C C . MET A 1 91 ? 5.218 1.081 8.243 1.00 76.06 91 MET A C 1
ATOM 756 O O . MET A 1 91 ? 4.498 0.956 9.234 1.00 76.06 91 MET A O 1
ATOM 760 N N . ASP A 1 92 ? 5.285 2.187 7.502 1.00 84.06 92 ASP A N 1
ATOM 761 C CA . ASP A 1 92 ? 4.487 3.389 7.722 1.00 84.06 92 ASP A CA 1
ATOM 762 C C . ASP A 1 92 ? 3.454 3.524 6.602 1.00 84.06 92 ASP A C 1
ATOM 764 O O . ASP A 1 92 ? 3.800 3.772 5.445 1.00 84.06 92 ASP A O 1
ATOM 768 N N . THR A 1 93 ? 2.165 3.404 6.922 1.00 82.44 93 THR A N 1
ATOM 769 C CA . THR A 1 93 ? 1.116 3.431 5.890 1.00 82.44 93 THR A CA 1
ATOM 770 C C . THR A 1 93 ? 0.047 4.485 6.143 1.00 82.44 93 THR A C 1
ATOM 772 O O . THR A 1 93 ? -0.402 4.707 7.268 1.00 82.44 93 THR A O 1
ATOM 775 N N . LYS A 1 94 ? -0.388 5.163 5.075 1.00 88.25 94 LYS A N 1
ATOM 776 C CA . LYS A 1 94 ? -1.472 6.154 5.102 1.00 88.25 94 LYS A CA 1
ATOM 777 C C . LYS A 1 94 ? -2.549 5.789 4.087 1.00 88.25 94 LYS A C 1
ATOM 779 O O . LYS A 1 94 ? -2.259 5.665 2.899 1.00 88.25 94 LYS A O 1
ATOM 784 N N . PHE A 1 95 ? -3.793 5.713 4.539 1.00 85.62 95 PHE A N 1
ATOM 785 C CA . PHE A 1 95 ? -4.962 5.423 3.712 1.00 85.62 95 PHE A CA 1
ATOM 786 C C . PHE A 1 95 ? -5.935 6.595 3.709 1.00 85.62 95 PHE A C 1
ATOM 788 O O . PHE A 1 95 ? -6.225 7.179 4.753 1.00 85.62 95 PHE A O 1
ATOM 795 N N . THR A 1 96 ? -6.452 6.945 2.534 1.00 89.88 96 THR A N 1
ATOM 796 C CA . THR A 1 96 ? -7.484 7.973 2.358 1.00 89.88 96 THR A CA 1
ATOM 797 C C . THR A 1 96 ? -8.556 7.479 1.392 1.00 89.88 96 THR A C 1
ATOM 799 O O . THR A 1 96 ? -8.238 7.083 0.269 1.00 89.88 96 THR A O 1
ATOM 802 N N . ASN A 1 97 ? -9.821 7.533 1.820 1.00 88.44 97 ASN A N 1
ATOM 803 C CA . ASN A 1 97 ? -10.983 7.084 1.042 1.00 88.44 97 ASN A CA 1
ATOM 804 C C . ASN A 1 97 ? -10.848 5.621 0.591 1.00 88.44 97 ASN A C 1
ATOM 806 O O . ASN A 1 97 ? -10.893 5.305 -0.599 1.00 88.44 97 ASN A O 1
ATOM 810 N N . VAL A 1 98 ? -10.643 4.734 1.559 1.00 80.56 98 VAL A N 1
ATOM 811 C CA . VAL A 1 98 ? -10.525 3.289 1.340 1.00 80.56 98 VAL A CA 1
ATOM 812 C C . VAL A 1 98 ? -11.775 2.632 1.923 1.00 80.56 98 VAL A C 1
ATOM 814 O O . VAL A 1 98 ? -11.901 2.582 3.140 1.00 80.56 98 VAL A O 1
ATOM 817 N N . PRO A 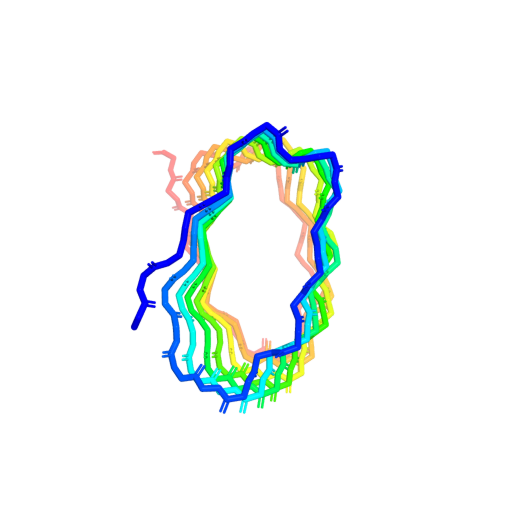1 99 ? -12.739 2.188 1.096 1.00 78.56 99 PRO A N 1
ATOM 818 C CA . PRO A 1 99 ? -13.979 1.557 1.548 1.00 78.56 99 PRO A CA 1
ATOM 819 C C . PRO A 1 99 ? -13.789 0.411 2.549 1.00 78.56 99 PRO A C 1
ATOM 821 O O . PRO A 1 99 ? -14.533 0.320 3.525 1.00 78.56 99 PRO A O 1
ATOM 824 N N . PHE A 1 100 ? -12.803 -0.449 2.294 1.00 75.44 100 PHE A N 1
ATOM 825 C CA . PHE A 1 100 ? -12.545 -1.658 3.062 1.00 75.44 100 PHE A CA 1
ATOM 826 C C . PHE A 1 100 ? -11.041 -1.889 3.195 1.00 75.44 100 PHE A C 1
ATOM 828 O O . PHE A 1 100 ? -10.313 -1.847 2.202 1.00 75.44 100 PHE A O 1
ATOM 835 N N . TYR A 1 101 ? -10.585 -2.168 4.414 1.00 75.06 101 TYR A N 1
ATOM 836 C CA . TYR A 1 101 ? -9.201 -2.540 4.685 1.00 75.06 101 TYR A CA 1
ATOM 837 C C . TYR A 1 101 ? -9.123 -3.773 5.589 1.00 75.06 101 TYR A C 1
ATOM 839 O O . TYR A 1 101 ? -9.787 -3.819 6.626 1.00 75.06 101 TYR A O 1
ATOM 847 N N . GLN A 1 102 ? -8.266 -4.728 5.216 1.00 74.69 102 GLN A N 1
ATOM 848 C CA . GLN A 1 102 ? -7.950 -5.917 6.002 1.00 74.69 102 GLN A CA 1
ATOM 849 C C . GLN A 1 102 ? -6.441 -6.189 5.978 1.00 74.69 102 GLN A C 1
ATOM 851 O O . GLN A 1 102 ? -5.843 -6.200 4.906 1.00 74.69 102 GLN A O 1
ATOM 856 N N . THR A 1 103 ? -5.834 -6.453 7.139 1.00 70.50 103 THR A N 1
ATOM 857 C CA . THR A 1 103 ? -4.402 -6.799 7.237 1.00 70.50 103 THR A CA 1
ATOM 858 C C . THR A 1 103 ? -4.128 -7.841 8.319 1.00 70.50 103 THR A C 1
ATOM 860 O O . THR A 1 103 ? -4.828 -7.871 9.336 1.00 70.50 103 THR A O 1
ATOM 863 N N . ASP A 1 104 ? -3.091 -8.651 8.102 1.00 70.12 104 ASP A N 1
ATOM 864 C CA . ASP A 1 104 ? -2.502 -9.570 9.085 1.00 70.12 104 ASP A CA 1
ATOM 865 C C . 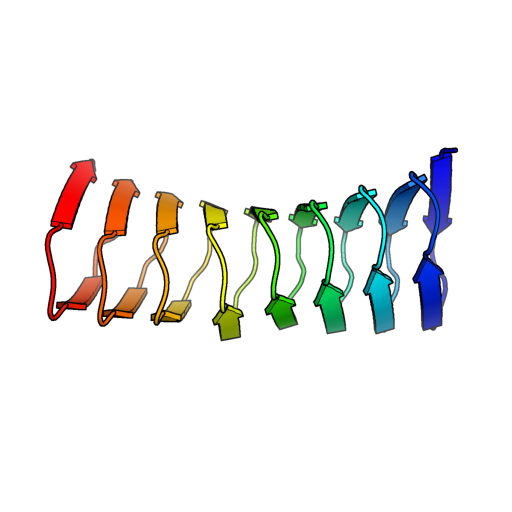ASP A 1 104 ? -1.004 -9.254 9.200 1.00 70.12 104 ASP A C 1
ATOM 867 O O . ASP A 1 104 ? -0.234 -9.572 8.291 1.00 70.12 104 ASP A O 1
ATOM 871 N N . ASN A 1 105 ? -0.597 -8.556 10.268 1.00 63.38 105 ASN A N 1
ATOM 872 C CA . ASN A 1 105 ? 0.793 -8.124 10.428 1.00 63.38 105 ASN A CA 1
ATOM 873 C C . ASN A 1 105 ? 1.510 -8.895 11.543 1.00 63.38 105 ASN A C 1
ATOM 875 O O . ASN A 1 105 ? 1.064 -8.996 12.692 1.00 63.38 105 ASN A O 1
ATOM 879 N N . SER A 1 106 ? 2.718 -9.353 11.211 1.00 64.75 106 SER A N 1
ATOM 880 C CA . SER A 1 106 ? 3.653 -9.998 12.142 1.00 64.75 106 SER A CA 1
ATOM 881 C C . SER A 1 106 ? 4.831 -9.101 12.550 1.00 64.75 106 SER A C 1
ATOM 883 O O . SER A 1 106 ? 5.730 -9.555 13.256 1.00 64.75 106 SER A O 1
ATOM 885 N N . VAL A 1 107 ? 4.824 -7.830 12.131 1.00 65.38 107 VAL A N 1
ATOM 886 C CA . VAL A 1 107 ? 5.899 -6.833 12.339 1.00 65.38 107 VAL A CA 1
ATOM 887 C C . VAL A 1 107 ? 5.365 -5.453 12.735 1.00 65.38 107 VAL A C 1
ATOM 889 O O . VAL A 1 107 ? 4.175 -5.190 12.572 1.00 65.38 107 VAL A O 1
ATOM 892 N N . ASN A 1 108 ? 6.219 -4.605 13.323 1.00 69.44 108 ASN A N 1
ATOM 893 C CA . ASN A 1 108 ? 5.790 -3.302 13.833 1.00 69.44 108 ASN A CA 1
ATOM 894 C C . ASN A 1 108 ? 5.306 -2.402 12.690 1.00 69.44 108 ASN A C 1
ATOM 896 O O . ASN A 1 108 ? 5.991 -2.265 11.675 1.00 69.44 108 ASN A O 1
ATOM 900 N N . THR A 1 109 ? 4.156 -1.759 12.869 1.00 73.44 109 THR A N 1
ATOM 901 C CA . THR A 1 109 ? 3.585 -0.875 11.846 1.00 73.44 109 THR A CA 1
ATOM 902 C C . THR A 1 109 ? 2.979 0.381 12.448 1.00 73.44 109 THR A C 1
ATOM 904 O O . THR A 1 109 ? 2.203 0.281 13.406 1.00 73.44 109 THR A O 1
ATOM 907 N N . ASP A 1 110 ? 3.214 1.516 11.792 1.00 83.31 110 ASP A N 1
ATOM 908 C CA . ASP A 1 110 ? 2.535 2.778 12.064 1.00 83.31 110 ASP A CA 1
ATOM 909 C C . ASP A 1 110 ? 1.537 3.059 10.944 1.00 83.31 110 ASP A C 1
ATOM 911 O O . ASP A 1 110 ? 1.896 3.237 9.778 1.00 83.31 110 ASP A O 1
ATOM 915 N N . THR A 1 111 ? 0.248 3.111 11.273 1.00 81.56 111 THR A N 1
ATOM 916 C CA . THR A 1 111 ? -0.797 3.239 10.252 1.00 81.56 111 THR A CA 1
ATOM 917 C C . THR A 1 111 ? -1.762 4.381 10.535 1.00 81.56 111 THR A C 1
ATOM 919 O O . THR A 1 111 ? -2.186 4.613 11.667 1.00 81.56 111 THR A O 1
ATOM 922 N N . LYS A 1 112 ? -2.130 5.127 9.490 1.00 88.44 112 LYS A N 1
ATOM 923 C CA . LYS A 1 112 ? -3.132 6.197 9.555 1.00 88.44 112 LYS A CA 1
ATOM 924 C C . LYS A 1 112 ? -4.247 5.951 8.549 1.00 88.44 112 LYS A C 1
ATOM 926 O O . LYS A 1 112 ? -3.978 5.789 7.361 1.00 88.44 112 LYS A O 1
ATOM 931 N N . PHE A 1 113 ? -5.486 6.011 9.013 1.00 86.25 113 PHE A N 1
ATOM 932 C CA . PHE A 1 113 ? -6.691 5.854 8.208 1.00 86.25 113 PHE A CA 1
ATOM 933 C C . PHE A 1 113 ? -7.516 7.136 8.225 1.00 86.25 113 PHE A C 1
ATOM 935 O O . PHE A 1 113 ? -7.802 7.663 9.2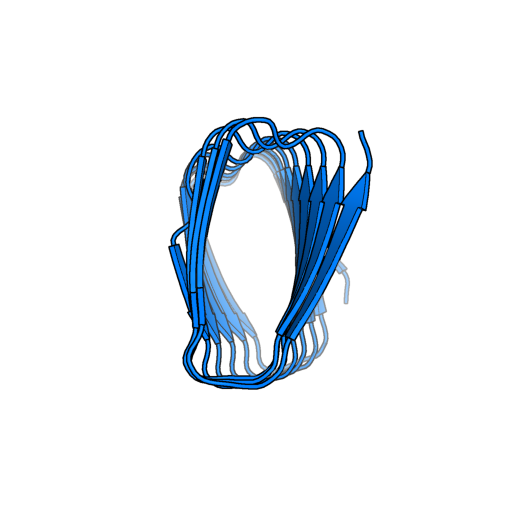96 1.00 86.25 113 PHE A O 1
ATOM 942 N N . THR A 1 114 ? -7.940 7.594 7.049 1.00 89.81 114 THR A N 1
ATOM 943 C CA . THR A 1 114 ? -8.866 8.718 6.878 1.00 89.81 114 THR A CA 1
ATOM 944 C C . THR A 1 114 ? -10.003 8.302 5.950 1.00 89.81 114 THR A C 1
ATOM 946 O O . THR A 1 114 ? -9.743 7.872 4.824 1.00 89.81 114 THR A O 1
ATOM 949 N N . ASN A 1 115 ? -11.254 8.468 6.386 1.00 89.25 115 ASN A N 1
ATOM 950 C CA . ASN A 1 115 ? -12.455 8.111 5.617 1.00 89.25 115 ASN A CA 1
ATOM 951 C C . ASN A 1 115 ? -12.436 6.643 5.169 1.00 89.25 115 ASN A C 1
ATOM 953 O O . ASN A 1 115 ? -12.462 6.333 3.974 1.00 89.25 115 ASN A O 1
ATOM 957 N N . VAL A 1 116 ? -12.345 5.742 6.143 1.00 82.19 116 VAL A N 1
ATOM 958 C CA . VAL A 1 116 ? -12.370 4.294 5.917 1.00 82.19 116 VAL A CA 1
ATOM 959 C C . VAL A 1 116 ? -13.623 3.740 6.582 1.00 82.19 116 VAL A C 1
ATOM 961 O O . VAL A 1 116 ? -13.644 3.625 7.800 1.00 82.19 116 VAL A O 1
ATOM 964 N N . PRO A 1 117 ? -14.698 3.448 5.828 1.00 82.62 117 PRO A N 1
ATOM 965 C CA . PRO A 1 117 ? -15.948 2.939 6.382 1.00 82.62 117 PRO A CA 1
ATOM 966 C C . PRO A 1 117 ? -15.776 1.673 7.223 1.00 82.62 117 PRO A C 1
ATOM 968 O O . PRO A 1 117 ? -16.420 1.554 8.263 1.00 82.62 117 PRO A O 1
ATOM 971 N N . PHE A 1 118 ? -14.914 0.751 6.784 1.00 78.94 118 PHE A N 1
ATOM 972 C CA . PHE A 1 118 ? -14.688 -0.522 7.457 1.00 78.94 118 PHE A CA 1
ATOM 973 C C . PHE A 1 118 ? -13.198 -0.874 7.553 1.00 78.94 118 PHE A C 1
ATOM 975 O O . PHE A 1 118 ? -12.497 -0.940 6.539 1.00 78.94 118 PHE A O 1
ATOM 982 N N . TYR A 1 119 ? -12.737 -1.156 8.773 1.00 79.12 119 TYR A N 1
ATOM 983 C CA . TYR A 1 119 ? -11.375 -1.596 9.076 1.00 79.12 119 TYR A CA 1
ATOM 984 C C . TYR A 1 119 ? -11.359 -2.924 9.842 1.00 79.12 119 TYR A C 1
ATOM 986 O O . TYR A 1 119 ? -12.023 -3.050 10.870 1.00 79.12 119 TYR A O 1
ATOM 994 N N . GLN A 1 120 ? -10.539 -3.882 9.409 1.00 79.94 120 GLN A N 1
ATOM 995 C CA . GLN A 1 120 ? -10.278 -5.121 10.141 1.00 79.94 120 GLN A CA 1
ATOM 996 C C . GLN A 1 120 ? -8.778 -5.435 10.214 1.00 79.94 120 GLN A C 1
ATOM 998 O O . GLN A 1 120 ? -8.052 -5.284 9.234 1.00 79.94 120 GLN A O 1
ATOM 1003 N N . THR A 1 121 ? -8.294 -5.905 11.364 1.00 75.38 121 THR A N 1
ATOM 1004 C CA . THR A 1 121 ? -6.894 -6.337 11.510 1.00 75.38 121 THR A CA 1
ATOM 1005 C C . THR A 1 121 ? -6.730 -7.465 12.529 1.00 75.38 121 THR A C 1
ATOM 1007 O O . THR A 1 121 ? -7.448 -7.481 13.532 1.00 75.38 121 THR A O 1
ATOM 1010 N N . ASP A 1 122 ? -5.777 -8.365 12.272 1.00 73.88 122 ASP A N 1
ATOM 1011 C CA . ASP A 1 122 ? -5.213 -9.326 13.234 1.00 73.88 122 ASP A CA 1
ATOM 1012 C C . ASP A 1 122 ? -3.695 -9.086 13.311 1.00 73.88 122 ASP A C 1
ATOM 1014 O O . ASP A 1 122 ? -2.989 -9.364 12.349 1.00 73.88 122 ASP A O 1
ATOM 1018 N N . ASN A 1 123 ? -3.179 -8.508 14.404 1.00 67.62 123 ASN A N 1
ATOM 1019 C CA . ASN A 1 123 ? -1.738 -8.242 14.537 1.00 67.62 123 ASN A CA 1
ATOM 1020 C C . ASN A 1 123 ? -1.130 -8.941 15.751 1.00 67.62 123 ASN A C 1
ATOM 1022 O O . ASN A 1 123 ? -1.638 -8.892 16.873 1.00 67.62 123 ASN A O 1
ATOM 1026 N N . ARG A 1 124 ? 0.052 -9.530 15.564 1.00 65.62 124 ARG A N 1
ATOM 1027 C CA . ARG A 1 124 ? 0.748 -10.275 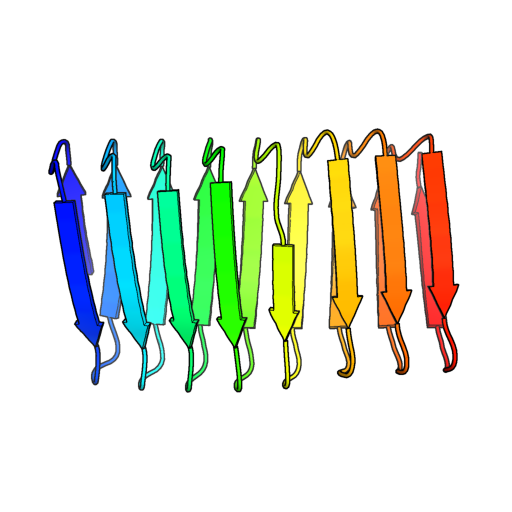16.630 1.00 65.62 124 ARG A CA 1
ATOM 1028 C C . ARG A 1 124 ? 1.811 -9.467 17.380 1.00 65.62 124 ARG A C 1
ATOM 1030 O O . ARG A 1 124 ? 2.493 -10.019 18.237 1.00 65.62 124 ARG A O 1
ATOM 1037 N N . VAL A 1 125 ? 1.966 -8.185 17.056 1.00 65.56 125 VAL A N 1
ATOM 1038 C CA . VAL A 1 125 ? 3.099 -7.332 17.460 1.00 65.56 125 VAL A CA 1
ATOM 1039 C C . VAL A 1 125 ? 2.679 -5.874 17.678 1.00 65.56 125 VAL A C 1
ATOM 1041 O O . VAL A 1 125 ? 1.496 -5.549 17.558 1.00 65.56 125 VAL A O 1
ATOM 1044 N N . ASN A 1 126 ? 3.636 -5.009 18.039 1.00 65.06 126 ASN A N 1
ATOM 1045 C CA . ASN A 1 126 ? 3.347 -3.628 18.405 1.00 65.06 126 ASN A CA 1
ATOM 1046 C C . ASN A 1 126 ? 2.857 -2.818 17.205 1.00 65.06 126 ASN A C 1
ATOM 1048 O O . ASN A 1 126 ? 3.482 -2.830 16.147 1.00 65.06 126 ASN A O 1
ATOM 1052 N N . THR A 1 127 ? 1.757 -2.090 17.376 1.00 70.44 127 THR A N 1
ATOM 1053 C CA . THR A 1 127 ? 1.196 -1.253 16.309 1.00 70.44 127 THR A CA 1
ATOM 1054 C C . THR A 1 127 ? 0.724 0.090 16.849 1.00 70.44 127 THR A C 1
ATOM 1056 O O . THR A 1 127 ? 0.018 0.138 17.860 1.00 70.44 127 THR A O 1
ATOM 1059 N N . ASP A 1 128 ? 1.065 1.161 16.130 1.00 81.31 128 ASP A N 1
ATOM 1060 C CA . ASP A 1 128 ? 0.546 2.503 16.381 1.00 81.31 128 ASP A CA 1
ATOM 1061 C C . ASP A 1 128 ? -0.439 2.864 15.272 1.00 81.31 128 ASP A C 1
ATOM 1063 O O . ASP A 1 128 ? -0.077 3.033 14.107 1.00 81.31 128 ASP A O 1
ATOM 1067 N N . THR A 1 129 ? -1.724 2.975 15.611 1.00 80.81 129 THR A N 1
ATOM 1068 C CA . THR A 1 129 ? -2.776 3.213 14.609 1.00 80.81 129 THR A CA 1
ATOM 1069 C C . THR A 1 129 ? -3.592 4.464 14.909 1.00 80.81 129 THR A C 1
ATOM 1071 O O . THR A 1 129 ? -4.068 4.670 16.024 1.00 80.81 129 THR A O 1
ATOM 1074 N N . LYS A 1 130 ? -3.788 5.322 13.906 1.00 87.50 130 LYS A N 1
ATOM 1075 C CA . LYS A 1 130 ? -4.647 6.510 14.008 1.00 87.50 130 LYS A CA 1
ATOM 1076 C C . LYS A 1 130 ? -5.787 6.425 13.009 1.00 87.50 130 LYS A C 1
ATOM 1078 O O . LYS A 1 130 ? -5.554 6.186 11.828 1.00 87.50 130 LYS A O 1
ATOM 1083 N N . PHE A 1 131 ? -6.996 6.686 13.474 1.00 85.69 131 PHE A N 1
ATOM 1084 C CA . PHE A 1 131 ? -8.209 6.669 12.671 1.00 85.69 131 PHE A CA 1
ATOM 1085 C C . PHE A 1 131 ? -8.856 8.052 12.665 1.00 85.69 131 PHE A C 1
ATOM 1087 O O . PHE A 1 131 ? -9.001 8.661 13.722 1.00 85.69 131 PHE A O 1
ATOM 1094 N N . THR A 1 132 ? -9.275 8.504 11.487 1.00 90.56 132 THR A N 1
ATOM 1095 C CA . THR A 1 132 ? -10.086 9.702 11.264 1.00 90.56 132 THR A CA 1
ATOM 1096 C C . THR A 1 132 ? -11.297 9.316 10.416 1.00 90.56 132 THR A C 1
ATOM 1098 O O . THR A 1 132 ? -11.116 8.820 9.302 1.00 90.56 132 THR A O 1
ATOM 1101 N N . ASN A 1 133 ? -12.522 9.539 10.900 1.00 88.44 133 ASN A N 1
ATOM 1102 C CA . ASN A 1 133 ? -13.760 9.165 10.191 1.00 88.44 133 ASN A CA 1
ATOM 1103 C C . ASN A 1 133 ? -13.827 7.674 9.797 1.00 88.44 133 ASN A C 1
ATOM 1105 O O . ASN A 1 133 ? -13.965 7.326 8.621 1.00 88.44 133 ASN A O 1
ATOM 1109 N N . VAL A 1 134 ? -13.714 6.788 10.794 1.00 84.38 134 VAL A N 1
ATOM 1110 C CA . VAL A 1 134 ? -13.817 5.326 10.630 1.00 84.38 134 VAL A CA 1
ATOM 1111 C C . VAL A 1 134 ? -14.970 4.793 11.489 1.00 84.38 134 VAL A C 1
ATOM 1113 O O . VAL A 1 134 ? -14.782 4.585 12.687 1.00 84.38 134 VAL A O 1
ATOM 1116 N N . PRO A 1 135 ? -16.179 4.621 10.918 1.00 80.62 135 PRO A N 1
ATOM 1117 C CA . PRO A 1 135 ? -17.377 4.276 11.681 1.00 80.62 135 PRO A CA 1
ATOM 1118 C C . PRO A 1 135 ? -17.401 2.821 12.165 1.00 80.62 135 PRO A C 1
ATOM 1120 O O . PRO A 1 135 ? -17.970 2.556 13.222 1.00 80.62 135 PRO A O 1
ATOM 1123 N N . PHE A 1 136 ? -16.787 1.883 11.432 1.00 81.12 136 PHE A N 1
ATOM 1124 C CA . PHE A 1 136 ? -16.756 0.467 11.802 1.00 81.12 136 PHE A CA 1
ATOM 1125 C C . PHE A 1 136 ? -15.325 -0.071 11.819 1.00 81.12 136 PHE A C 1
ATOM 1127 O O . PHE A 1 136 ? -14.594 0.037 10.832 1.00 81.12 136 PHE A O 1
ATOM 1134 N N . TYR A 1 137 ? -14.930 -0.681 12.938 1.00 78.50 137 TYR A N 1
ATOM 1135 C CA . TYR A 1 137 ? -13.623 -1.313 13.086 1.00 78.50 137 TYR A CA 1
ATOM 1136 C C . TYR A 1 137 ? -13.696 -2.613 13.897 1.00 78.50 137 TYR A C 1
ATOM 1138 O O . TYR A 1 137 ? -14.435 -2.710 14.876 1.00 78.50 137 TYR A O 1
ATOM 1146 N N . GLN A 1 138 ? -12.878 -3.591 13.516 1.00 81.69 138 GLN A N 1
ATOM 1147 C CA . GLN A 1 138 ? -12.624 -4.819 14.265 1.00 81.69 138 GLN A CA 1
ATOM 1148 C C . GLN A 1 138 ? -11.115 -5.018 14.407 1.00 81.69 138 GLN A C 1
ATOM 1150 O O . GLN A 1 138 ? -10.377 -4.984 13.426 1.00 81.69 138 GLN A O 1
ATOM 1155 N N . ILE A 1 139 ? -10.638 -5.195 15.639 1.00 76.31 139 ILE A N 1
ATOM 1156 C CA . ILE A 1 139 ? -9.204 -5.247 15.923 1.00 76.31 139 ILE A CA 1
ATOM 1157 C C . ILE A 1 139 ? -8.907 -6.409 16.865 1.00 76.31 139 ILE A C 1
ATOM 1159 O O . ILE A 1 139 ? -9.339 -6.370 18.015 1.00 76.31 139 ILE A O 1
ATOM 1163 N N . ASP A 1 140 ? -8.149 -7.392 16.385 1.00 76.06 140 ASP A N 1
ATOM 1164 C CA . ASP A 1 140 ? -7.539 -8.445 17.200 1.00 76.06 140 ASP A CA 1
ATOM 1165 C C . ASP A 1 140 ? -6.026 -8.185 17.278 1.00 76.06 140 ASP A C 1
ATOM 1167 O O . ASP A 1 140 ? -5.360 -8.058 16.252 1.00 76.06 140 ASP A O 1
ATOM 1171 N N . ILE A 1 141 ? -5.484 -7.974 18.483 1.00 67.50 141 ILE A N 1
ATOM 1172 C CA . ILE A 1 141 ? -4.058 -7.666 18.679 1.00 67.50 141 ILE A CA 1
ATOM 1173 C C . ILE A 1 141 ? -3.518 -8.425 19.889 1.00 67.50 141 ILE A C 1
ATOM 1175 O O . ILE A 1 141 ? -4.089 -8.358 20.976 1.00 67.50 141 ILE A O 1
ATOM 1179 N N . ARG A 1 142 ? -2.374 -9.099 19.713 1.00 67.75 142 ARG A N 1
ATOM 1180 C CA . ARG A 1 142 ? -1.736 -9.937 20.751 1.00 67.75 142 ARG A CA 1
ATOM 1181 C C . ARG A 1 142 ? -0.537 -9.288 21.470 1.00 67.75 142 ARG A C 1
ATOM 1183 O O . ARG A 1 142 ? 0.085 -9.951 22.295 1.00 67.75 142 ARG A O 1
ATOM 1190 N N . ALA A 1 143 ? -0.209 -8.024 21.182 1.00 65.75 143 ALA A N 1
ATOM 1191 C CA . ALA A 1 143 ? 0.919 -7.270 21.765 1.00 65.75 143 ALA A CA 1
ATOM 1192 C C . ALA A 1 143 ? 0.543 -5.805 22.129 1.00 65.75 143 ALA A C 1
ATOM 1194 O O . ALA A 1 143 ? -0.639 -5.468 22.165 1.00 65.75 143 ALA A O 1
ATOM 1195 N N . ASN A 1 144 ? 1.524 -4.938 22.445 1.00 59.78 144 ASN A N 1
ATOM 1196 C CA . ASN A 1 144 ? 1.280 -3.548 22.878 1.00 59.78 144 ASN A CA 1
ATOM 1197 C C . ASN A 1 144 ? 0.728 -2.661 21.746 1.00 59.78 144 ASN A C 1
ATOM 1199 O O . ASN A 1 144 ? 1.092 -2.814 20.584 1.00 59.78 144 ASN A O 1
ATOM 1203 N N . LYS A 1 145 ? -0.130 -1.694 22.088 1.00 69.00 145 LYS A N 1
ATOM 1204 C CA . LYS A 1 145 ? -0.851 -0.860 21.116 1.00 69.00 145 LYS A CA 1
ATOM 1205 C C . LYS A 1 145 ? -1.001 0.579 21.611 1.00 69.00 145 LYS A C 1
ATOM 1207 O O . LYS A 1 145 ? -1.514 0.776 22.713 1.00 69.00 145 LYS A O 1
ATOM 1212 N N . ASP A 1 146 ? -0.672 1.563 20.773 1.00 75.75 146 ASP A N 1
ATOM 1213 C CA . ASP A 1 146 ? -1.246 2.915 20.857 1.00 75.75 146 ASP A CA 1
ATOM 1214 C C . ASP A 1 146 ? -2.267 3.064 19.722 1.00 75.75 146 ASP A C 1
ATOM 1216 O O . ASP A 1 146 ? -1.978 2.861 18.541 1.00 75.75 146 ASP A O 1
ATOM 1220 N N . THR A 1 147 ? -3.522 3.359 20.053 1.00 79.38 147 THR A N 1
ATOM 1221 C CA . THR A 1 147 ? -4.534 3.617 19.029 1.00 79.38 147 THR A CA 1
ATOM 1222 C C . THR A 1 147 ? -5.405 4.793 19.376 1.00 79.38 147 THR A C 1
ATOM 1224 O O . THR A 1 147 ? -5.960 4.882 20.470 1.00 79.38 147 THR A O 1
ATOM 1227 N N . LYS A 1 148 ? -5.537 5.688 18.398 1.00 85.69 148 LYS A N 1
ATOM 1228 C CA . LYS A 1 148 ? -6.236 6.963 18.534 1.00 85.69 148 LYS A CA 1
ATOM 1229 C C . LYS A 1 148 ? -7.329 7.060 17.487 1.00 85.69 148 LYS A C 1
ATOM 1231 O O . LYS A 1 148 ? -7.075 6.839 16.305 1.00 85.69 148 LYS A O 1
ATOM 1236 N N . PHE A 1 149 ? -8.521 7.427 17.933 1.00 84.38 149 PHE A N 1
ATOM 1237 C CA . PHE A 1 149 ? -9.661 7.706 17.073 1.00 84.38 149 PHE A CA 1
ATOM 1238 C C . PHE A 1 149 ? -9.990 9.191 17.147 1.00 84.38 149 PHE A C 1
ATOM 1240 O O . PHE A 1 149 ? -10.090 9.761 18.233 1.00 84.38 149 PHE A O 1
ATOM 1247 N N . THR A 1 150 ? -10.178 9.784 15.980 1.00 87.81 150 THR A N 1
ATOM 1248 C CA . THR A 1 150 ? -10.700 11.127 15.781 1.00 87.81 150 THR A CA 1
ATOM 1249 C C . THR A 1 150 ? -11.891 11.000 14.838 1.00 87.81 150 THR A C 1
ATOM 1251 O O . THR A 1 150 ? -11.854 10.222 13.884 1.00 87.81 150 THR A O 1
ATOM 1254 N N . ASN A 1 151 ? -12.958 11.740 15.106 1.00 78.12 151 ASN A N 1
ATOM 1255 C CA . ASN A 1 151 ? -14.058 11.889 14.157 1.00 78.12 151 ASN A CA 1
ATOM 1256 C C . ASN A 1 151 ? -13.786 13.136 13.319 1.00 78.12 151 ASN A C 1
ATOM 1258 O O . ASN A 1 151 ? -13.580 14.199 13.943 1.00 78.12 151 ASN A O 1
#

pLDDT: mean 78.33, std 7.88, range [59.78, 91.44]

Sequence (151 aa):
MDTKFTNVPFYQIDNRANVETKFTNVPFYQIDIRANTDTNFINVPFNPIDIRANMDTKFTNVPFYQIDNRANVETKFTNVPFYPIDIRANMDTKFTNVPFYQTDNSVNTDTKFTNVPFYQTDNRVNTDTKFTNVPFYQIDIRANKDTKFTN

Secondary structure (DSSP, 8-state):
-EEEEES-SEEEEEE-S-EEEEEES-SEEEEEE-S-EEEEEES--EEEEEESS-EEEEEES-SEEEEEE-S-EEEEEES--B--EEESS-EEEEEES-SEEEEEESS-EEEEEES-SEEEEEESS-EEEEEES--EEEEEESS-EEEEEE-

Radius of gyration: 15.31 Å; chains: 1; bounding box: 37×22×44 Å

Organism: NCBI:txid2493646

Foldseek 3Di:
DEEEEECAQEEEDEDPDEYEYEYANHQYYEYDDDEEYEYEYYNHAEYEYEEDEEYEYEYANHAEYEYDYDYEYEYEYYNHADYEYDYNEEYEYEYECHQEDEYEEAYEYEYEYANHQEEEYAYAEEYEYEYENHNYYYYHYNYHYHYYYDD